Protein AF-Q5ZEM7-F1 (afdb_monomer_lite)

Sequence (93 aa):
MIELRRRIHEMRAAESGWEPPAEWAAWEKEWYGSYDADVCALVGAVQAFLMSSRPGVGVGIVAAVAVSVPTTAFVLVSGLLHASQSLLSNLQH

pLDDT: mean 79.34, std 9.27, range [51.81, 95.38]

Radius of gyration: 20.7 Å; chains: 1; bounding box: 39×43×49 Å

Foldseek 3Di:
DVVVVVVVVVVVCVVVVPDPPPPDDPVCRVCVVCVVVVVVVVVVVLVVCCVVDDVVVNVVVVVVVVVVVVVVVVVVVVVVVVVVVVVVVVVVD

Structure (mmCIF, N/CA/C/O backbone):
data_AF-Q5ZEM7-F1
#
_entry.id   AF-Q5ZEM7-F1
#
loop_
_atom_site.group_PDB
_atom_site.id
_atom_site.type_symbol
_atom_site.label_atom_id
_atom_site.label_alt_id
_atom_site.label_comp_id
_atom_site.label_asym_id
_atom_site.label_entity_id
_atom_site.label_seq_id
_atom_site.pdbx_PDB_ins_code
_atom_site.Cartn_x
_atom_site.Cartn_y
_atom_site.Cartn_z
_atom_site.occupancy
_atom_site.B_iso_or_equiv
_atom_site.auth_seq_id
_atom_site.auth_comp_id
_atom_site.auth_asym_id
_atom_site.auth_atom_id
_atom_site.pdbx_PDB_model_num
ATOM 1 N N . MET A 1 1 ? -13.520 8.639 14.223 1.00 57.78 1 MET A N 1
ATOM 2 C CA . MET A 1 1 ? -12.648 9.842 14.177 1.00 57.78 1 MET A CA 1
ATOM 3 C C . MET A 1 1 ? -12.009 10.073 12.801 1.00 57.78 1 MET A C 1
ATOM 5 O O . MET A 1 1 ? -11.676 11.215 12.516 1.00 57.78 1 MET A O 1
ATOM 9 N N . ILE A 1 2 ? -11.856 9.047 11.949 1.00 66.19 2 ILE A N 1
ATOM 10 C CA . ILE A 1 2 ? -11.272 9.172 10.597 1.00 66.19 2 ILE A CA 1
ATOM 11 C C . ILE A 1 2 ? -12.285 9.733 9.579 1.00 66.19 2 ILE A C 1
ATOM 13 O O . ILE A 1 2 ? -11.950 10.687 8.889 1.00 66.19 2 ILE A O 1
ATOM 17 N N . GLU A 1 3 ? -13.545 9.267 9.579 1.00 72.31 3 GLU A N 1
ATOM 18 C CA . GLU A 1 3 ? -14.624 9.786 8.706 1.00 72.31 3 GLU A CA 1
ATOM 19 C C . GLU A 1 3 ? -14.760 11.317 8.731 1.00 72.31 3 GLU A C 1
ATOM 21 O O . GLU A 1 3 ? -14.902 11.960 7.697 1.00 72.31 3 GLU A O 1
ATOM 26 N N . LEU A 1 4 ? -14.733 11.900 9.934 1.00 77.00 4 LEU A N 1
ATOM 27 C CA . LEU A 1 4 ? -14.884 13.341 10.139 1.00 77.00 4 LEU A CA 1
ATOM 28 C C . LEU A 1 4 ? -13.683 14.113 9.592 1.00 77.00 4 LEU A C 1
ATOM 30 O O . LEU A 1 4 ? -13.870 15.147 8.961 1.00 77.00 4 LEU A O 1
ATOM 34 N N . ARG A 1 5 ? -12.459 13.601 9.788 1.00 78.56 5 ARG A N 1
ATOM 35 C CA . ARG A 1 5 ? -11.261 14.215 9.198 1.00 78.56 5 ARG A CA 1
ATOM 36 C C . ARG A 1 5 ? -11.293 14.137 7.678 1.00 78.56 5 ARG A C 1
ATOM 38 O O . ARG A 1 5 ? -10.992 15.144 7.052 1.00 78.56 5 ARG A O 1
ATOM 45 N N . ARG A 1 6 ? -11.715 13.000 7.113 1.00 73.56 6 ARG A N 1
ATOM 46 C CA . ARG A 1 6 ? -11.887 12.828 5.666 1.00 73.56 6 ARG A CA 1
ATOM 47 C C . ARG A 1 6 ? -12.880 13.844 5.107 1.00 73.56 6 ARG A C 1
ATOM 49 O O . ARG A 1 6 ? -12.510 14.620 4.240 1.00 73.56 6 ARG A O 1
ATOM 56 N N . ARG A 1 7 ? -14.081 13.955 5.690 1.00 78.69 7 ARG A N 1
ATOM 57 C CA . ARG A 1 7 ? -15.093 14.924 5.228 1.00 78.69 7 ARG A CA 1
ATOM 58 C C . ARG A 1 7 ? -14.657 16.383 5.363 1.00 78.69 7 ARG A C 1
ATOM 60 O O . ARG A 1 7 ? -14.962 17.183 4.489 1.00 78.69 7 ARG A O 1
ATOM 67 N N . ILE A 1 8 ? -13.936 16.740 6.428 1.00 81.56 8 ILE A N 1
ATOM 68 C CA . ILE A 1 8 ? -13.371 18.092 6.577 1.00 81.56 8 ILE A CA 1
ATOM 69 C C . ILE A 1 8 ? -12.314 18.354 5.496 1.00 81.56 8 ILE A C 1
ATOM 71 O O . ILE A 1 8 ? -12.260 19.456 4.958 1.00 81.56 8 ILE A O 1
ATOM 75 N N . HIS A 1 9 ? -11.482 17.364 5.168 1.00 73.88 9 HIS A N 1
ATOM 76 C CA . HIS A 1 9 ? -10.469 17.491 4.124 1.00 73.88 9 HIS A CA 1
ATOM 77 C C . HIS A 1 9 ? -11.098 17.593 2.727 1.00 73.88 9 HIS A C 1
ATOM 79 O O . HIS A 1 9 ? -10.725 18.479 1.967 1.00 73.88 9 HIS A O 1
ATOM 85 N N . GLU A 1 10 ? -12.110 16.770 2.439 1.00 74.06 10 GLU A N 1
ATOM 86 C CA . GLU A 1 10 ? -12.911 16.812 1.208 1.00 74.06 10 GLU A CA 1
ATOM 87 C C . GLU A 1 10 ? -13.592 18.175 1.019 1.00 74.06 10 GLU A C 1
ATOM 89 O O . GLU A 1 10 ? -13.464 18.784 -0.040 1.00 74.06 10 GLU A O 1
ATOM 94 N N . MET A 1 11 ? -14.269 18.695 2.054 1.00 77.19 11 MET A N 1
ATOM 95 C CA . MET A 1 11 ? -14.913 20.016 2.000 1.00 77.19 11 MET A CA 1
ATOM 96 C C . MET A 1 11 ? -13.889 21.128 1.768 1.00 77.19 11 MET A C 1
ATOM 98 O O . MET A 1 11 ? -14.111 22.008 0.945 1.00 77.19 11 MET A O 1
ATOM 102 N N . ARG A 1 12 ? -12.737 21.063 2.442 1.00 73.88 12 ARG A N 1
ATOM 103 C CA . ARG A 1 12 ? -11.680 22.070 2.311 1.00 73.88 12 ARG A CA 1
ATOM 104 C C . ARG A 1 12 ? -11.006 22.034 0.939 1.00 73.88 12 ARG A C 1
ATOM 106 O O . ARG A 1 12 ? -10.676 23.093 0.420 1.00 73.88 12 ARG A O 1
ATOM 113 N N . ALA A 1 13 ? -10.824 20.848 0.358 1.00 71.19 13 ALA A N 1
ATOM 114 C CA . ALA A 1 13 ? -10.293 20.674 -0.992 1.00 71.19 13 ALA A CA 1
ATOM 115 C C . ALA A 1 13 ? -11.281 21.167 -2.065 1.00 71.19 13 ALA A C 1
ATOM 117 O O . ALA A 1 13 ? -10.865 21.804 -3.033 1.00 71.19 13 ALA A O 1
ATOM 118 N N . ALA A 1 14 ? -12.583 20.936 -1.862 1.00 70.94 14 ALA A N 1
ATOM 119 C CA . ALA A 1 14 ? -13.643 21.451 -2.727 1.00 70.94 14 ALA A CA 1
ATOM 120 C C . ALA A 1 14 ? -13.772 22.984 -2.650 1.00 70.94 14 ALA A C 1
ATOM 122 O O . ALA A 1 14 ? -13.968 23.634 -3.673 1.00 70.94 14 ALA A O 1
ATOM 123 N N . GLU A 1 15 ? -13.622 23.574 -1.459 1.00 70.56 15 GLU A N 1
ATOM 124 C CA . GLU A 1 15 ? -13.657 25.030 -1.256 1.00 70.56 15 GLU A CA 1
ATOM 125 C C . GLU A 1 15 ? -12.404 25.741 -1.778 1.00 70.56 15 GLU A C 1
ATOM 127 O O . GLU A 1 15 ? -12.505 26.843 -2.316 1.00 70.56 15 GLU A O 1
ATOM 132 N N .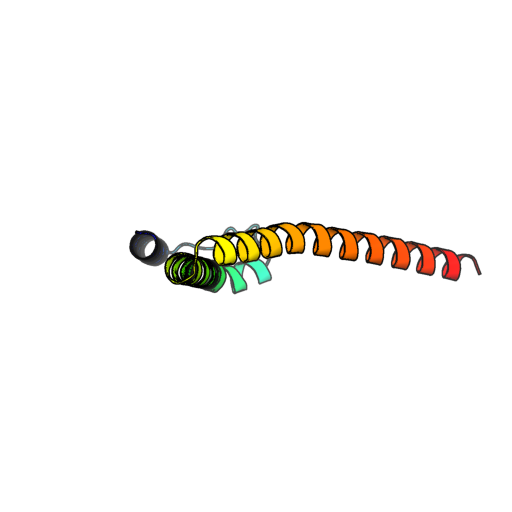 SER A 1 16 ? -11.219 25.138 -1.633 1.00 70.44 16 SER A N 1
ATOM 133 C CA . SER A 1 16 ? -9.964 25.755 -2.076 1.00 70.44 16 SER A CA 1
ATOM 134 C C . SER A 1 16 ? -9.688 25.588 -3.569 1.00 70.44 16 SER A C 1
ATOM 136 O O . SER A 1 16 ? -8.639 26.040 -4.019 1.00 70.44 16 SER A O 1
ATOM 138 N N . GLY A 1 17 ? -10.565 24.898 -4.311 1.00 62.41 17 GLY A N 1
ATOM 139 C CA . GLY A 1 17 ? -10.306 24.512 -5.697 1.00 62.41 17 GLY A CA 1
ATOM 140 C C . GLY A 1 17 ? -8.997 23.738 -5.809 1.00 62.41 17 GLY A C 1
ATOM 141 O O . GLY A 1 17 ? -8.134 24.116 -6.591 1.00 62.41 17 GLY A O 1
ATOM 142 N N . TRP A 1 18 ? -8.796 22.735 -4.946 1.00 65.19 18 TRP A N 1
ATOM 143 C CA . TRP A 1 18 ? -7.555 21.963 -4.929 1.00 65.19 18 TRP A CA 1
ATOM 144 C C . TRP A 1 18 ? -7.314 21.345 -6.312 1.00 65.19 18 TRP A C 1
ATOM 146 O O . TRP A 1 18 ? -8.029 20.438 -6.736 1.00 65.19 18 TRP A O 1
ATOM 156 N N . GLU A 1 19 ? -6.323 21.873 -7.024 1.00 65.06 19 GLU A N 1
ATOM 157 C CA . GLU A 1 19 ? -5.849 21.320 -8.285 1.00 65.06 19 GLU A CA 1
ATOM 158 C C . GLU A 1 19 ? -4.702 20.343 -7.992 1.00 65.06 19 GLU A C 1
ATOM 160 O O . GLU A 1 19 ? -3.788 20.681 -7.228 1.00 65.06 19 GLU A O 1
ATOM 165 N N . PRO A 1 20 ? -4.721 19.131 -8.578 1.00 69.38 20 PRO A N 1
ATOM 166 C CA . PRO A 1 20 ? -3.623 18.193 -8.433 1.00 69.38 20 PRO A CA 1
ATOM 167 C C . PRO A 1 20 ? -2.309 18.832 -8.907 1.00 69.38 20 PRO A C 1
ATOM 169 O O . PRO A 1 20 ? -2.310 19.482 -9.960 1.00 69.38 20 PRO A O 1
ATOM 172 N N . PRO A 1 21 ? -1.187 18.612 -8.197 1.00 76.00 21 PRO A N 1
ATOM 173 C CA . PRO A 1 21 ? 0.117 19.145 -8.575 1.00 76.00 21 PRO A CA 1
ATOM 174 C C . PRO A 1 21 ? 0.425 18.894 -10.056 1.00 76.00 21 PRO A C 1
ATOM 176 O O . PRO A 1 21 ? 0.138 17.821 -10.604 1.00 76.00 21 PRO A O 1
ATOM 179 N N . ALA A 1 22 ? 0.977 19.897 -10.740 1.00 74.31 22 ALA A N 1
ATOM 180 C CA . ALA A 1 22 ?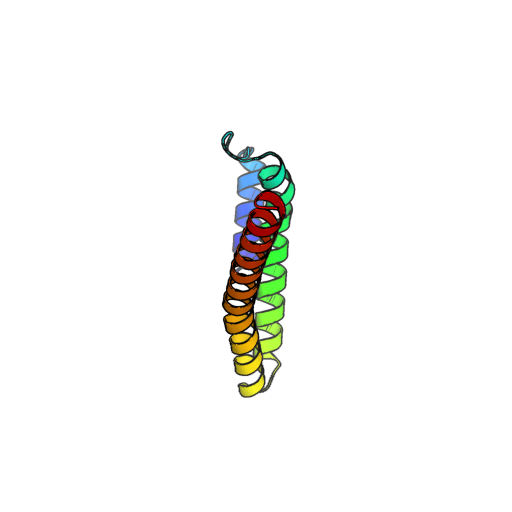 1.226 19.817 -12.177 1.00 74.31 22 ALA A CA 1
ATOM 181 C C . ALA A 1 22 ? 2.173 18.655 -12.520 1.00 74.31 22 ALA A C 1
ATOM 183 O O . ALA A 1 22 ? 1.994 18.026 -13.561 1.00 74.31 22 ALA A O 1
ATOM 184 N N . GLU A 1 23 ? 3.093 18.336 -11.608 1.00 82.75 23 GLU A N 1
ATOM 185 C CA . GLU A 1 23 ? 4.077 17.256 -11.701 1.00 82.75 23 GLU A CA 1
ATOM 186 C C . GLU A 1 23 ? 3.503 15.831 -11.672 1.00 82.75 23 GLU A C 1
ATOM 188 O O . GLU A 1 23 ? 4.226 14.893 -12.004 1.00 82.75 23 GLU A O 1
ATOM 193 N N . TRP A 1 24 ? 2.234 15.641 -11.299 1.00 82.50 24 TRP A N 1
ATOM 194 C CA . TRP A 1 24 ? 1.633 14.307 -11.260 1.00 82.50 24 TRP A CA 1
ATOM 195 C C . TRP A 1 24 ? 1.310 13.784 -12.654 1.00 82.50 24 TRP A C 1
ATOM 197 O O . TRP A 1 24 ? 0.826 14.514 -13.530 1.00 82.50 24 TRP A O 1
ATOM 207 N N . ALA A 1 25 ? 1.518 12.487 -12.845 1.00 81.56 25 ALA A N 1
ATOM 208 C CA . ALA A 1 25 ? 1.122 11.807 -14.062 1.00 81.56 25 ALA A CA 1
ATOM 209 C C . ALA A 1 25 ? -0.409 11.834 -14.220 1.00 81.56 25 ALA A C 1
ATOM 211 O O . ALA A 1 25 ? -1.156 11.849 -13.242 1.00 81.56 25 ALA A O 1
ATOM 212 N N . ALA A 1 26 ? -0.899 11.815 -15.463 1.00 83.56 26 ALA A N 1
ATOM 213 C CA . ALA A 1 26 ? -2.338 11.884 -15.744 1.00 83.56 26 ALA A CA 1
ATOM 214 C C . ALA A 1 26 ? -3.138 10.786 -15.017 1.00 83.56 26 ALA A C 1
ATOM 216 O O . ALA A 1 26 ? -4.224 11.051 -14.510 1.00 83.56 26 ALA A O 1
ATOM 217 N N . TRP A 1 27 ? -2.556 9.590 -14.894 1.00 82.81 27 TRP A N 1
ATOM 218 C CA . TRP A 1 27 ? -3.163 8.480 -14.166 1.00 82.81 27 TRP A CA 1
ATOM 219 C C . TRP A 1 27 ? -3.215 8.727 -12.648 1.00 82.81 27 TRP A C 1
ATOM 221 O O . TRP A 1 27 ? -4.197 8.370 -12.012 1.00 82.81 27 TRP A O 1
ATOM 231 N N . GLU A 1 28 ? -2.221 9.387 -12.046 1.00 79.94 28 GLU A N 1
ATOM 232 C CA . GLU A 1 28 ? -2.257 9.712 -10.609 1.00 79.94 28 GLU A CA 1
ATOM 233 C C . GLU A 1 28 ? -3.400 10.680 -10.303 1.00 79.94 28 GLU A C 1
ATOM 235 O O . GLU A 1 28 ? -4.114 10.515 -9.317 1.00 79.94 28 GLU A O 1
ATOM 240 N N . LYS A 1 29 ? -3.622 11.656 -11.190 1.00 80.94 29 LYS A N 1
ATOM 241 C CA . LYS A 1 29 ? -4.710 12.636 -11.065 1.00 80.94 29 LYS A CA 1
ATOM 242 C C . LYS A 1 29 ? -6.089 11.990 -11.198 1.00 80.94 29 LYS A C 1
ATOM 244 O O . LYS A 1 29 ? -7.008 12.386 -10.488 1.00 80.94 29 LYS A O 1
ATOM 249 N N . GLU A 1 30 ? -6.224 11.001 -12.078 1.00 80.62 30 GLU A N 1
ATOM 250 C CA . GLU A 1 30 ? -7.475 10.267 -12.296 1.00 80.62 30 GLU A CA 1
ATOM 251 C C . GLU A 1 30 ? -7.858 9.396 -11.087 1.00 80.62 30 GLU A C 1
ATOM 253 O O . GLU A 1 30 ? -9.026 9.345 -10.707 1.00 80.62 30 GLU A O 1
ATOM 258 N N . TRP A 1 31 ? -6.876 8.769 -10.434 1.00 70.88 31 TRP A N 1
ATOM 259 C CA . TRP A 1 31 ? -7.113 7.842 -9.321 1.00 70.88 31 TRP A CA 1
ATOM 260 C C . TRP A 1 31 ? -7.117 8.498 -7.935 1.00 70.88 31 TRP A C 1
ATOM 262 O O . TRP A 1 31 ? -7.663 7.929 -6.989 1.00 70.88 31 TRP A O 1
ATOM 272 N N . TYR A 1 32 ? -6.559 9.703 -7.790 1.00 74.38 32 TYR A N 1
ATOM 273 C CA . TYR A 1 32 ? -6.444 10.380 -6.494 1.00 74.38 32 TYR A CA 1
ATOM 274 C C . TYR A 1 32 ? -7.790 10.566 -5.776 1.00 74.38 32 TYR A C 1
ATOM 276 O O . TYR A 1 32 ? -7.873 10.394 -4.561 1.00 74.38 32 TYR A O 1
ATOM 284 N N . GLY A 1 33 ? -8.852 10.874 -6.527 1.00 75.19 33 GLY A N 1
ATOM 285 C CA . GLY A 1 33 ? -10.177 11.135 -5.963 1.00 75.19 33 GLY A CA 1
ATOM 286 C C . GLY A 1 33 ? -10.835 9.913 -5.315 1.00 75.19 33 GLY A C 1
ATOM 287 O O . GLY A 1 33 ? -11.556 10.069 -4.332 1.00 75.19 33 GLY A O 1
ATOM 288 N N . SER A 1 34 ? -10.584 8.702 -5.829 1.00 74.81 34 SER A N 1
ATOM 289 C CA . SER A 1 34 ? -11.135 7.469 -5.244 1.00 74.81 34 SER A CA 1
ATOM 290 C C . SER A 1 34 ? -10.190 6.834 -4.227 1.00 74.81 34 SER A C 1
ATOM 292 O O . SER A 1 34 ? -10.649 6.189 -3.287 1.00 74.81 34 SER A O 1
ATOM 294 N N . TYR A 1 35 ? -8.881 7.060 -4.370 1.00 77.12 35 TYR A N 1
ATOM 295 C CA . TYR A 1 35 ? -7.856 6.390 -3.576 1.00 77.12 35 TYR A CA 1
ATOM 296 C C . TYR A 1 35 ? -8.050 6.568 -2.066 1.00 77.12 35 TYR A C 1
ATOM 298 O O . TYR A 1 35 ? -8.016 5.590 -1.321 1.00 77.12 35 TYR A O 1
ATOM 306 N N . ASP A 1 36 ? -8.297 7.793 -1.597 1.00 73.69 36 ASP A N 1
ATOM 307 C CA . ASP A 1 36 ? -8.481 8.047 -0.161 1.00 73.69 36 ASP A CA 1
ATOM 308 C C . ASP A 1 36 ? -9.741 7.361 0.395 1.00 73.69 36 ASP A C 1
ATOM 310 O O . ASP A 1 36 ? -9.720 6.767 1.480 1.00 73.69 36 ASP A O 1
ATOM 314 N N . ALA A 1 37 ? -10.830 7.382 -0.379 1.00 77.06 37 ALA A N 1
ATOM 315 C CA . ALA A 1 37 ? -12.084 6.735 -0.018 1.00 77.06 37 ALA A CA 1
ATOM 316 C C . ALA A 1 37 ? -11.928 5.209 0.050 1.00 77.06 37 ALA A C 1
ATOM 318 O O . ALA A 1 37 ? -12.346 4.601 1.039 1.00 77.06 37 ALA A O 1
ATOM 319 N N . ASP A 1 38 ? -11.269 4.614 -0.945 1.00 80.06 38 ASP A N 1
ATOM 320 C CA . ASP A 1 38 ? -11.018 3.175 -1.037 1.00 80.06 38 ASP A CA 1
ATOM 321 C C . ASP A 1 38 ? -10.095 2.697 0.092 1.00 80.06 38 ASP A C 1
ATOM 323 O O . ASP A 1 38 ? -10.394 1.712 0.773 1.00 80.06 38 ASP A O 1
ATOM 327 N N . VAL A 1 39 ? -9.010 3.432 0.367 1.00 80.44 39 VAL A N 1
ATOM 328 C CA . VAL A 1 39 ? -8.081 3.129 1.466 1.00 80.44 39 VAL A CA 1
ATOM 329 C C . VAL A 1 39 ? -8.786 3.234 2.813 1.00 80.44 39 VAL A C 1
ATOM 331 O O . VAL A 1 39 ? -8.690 2.319 3.633 1.00 80.44 39 VAL A O 1
ATOM 334 N N . CYS A 1 40 ? -9.533 4.311 3.059 1.00 80.12 40 CYS A N 1
ATOM 335 C CA . CYS A 1 40 ? -10.263 4.453 4.313 1.00 80.12 40 CYS A CA 1
ATOM 336 C C . CYS A 1 40 ? -11.352 3.384 4.478 1.00 80.12 40 CYS A C 1
ATOM 338 O O . CYS A 1 40 ? -11.550 2.898 5.593 1.00 80.12 40 CYS A O 1
ATOM 340 N N . ALA A 1 41 ? -12.057 3.012 3.406 1.00 79.12 41 ALA A N 1
ATOM 341 C CA . ALA A 1 41 ? -13.059 1.951 3.440 1.00 79.12 41 ALA A CA 1
ATOM 342 C C . ALA A 1 41 ? -12.420 0.593 3.761 1.00 79.12 41 ALA A C 1
ATOM 344 O O . ALA A 1 41 ? -12.906 -0.126 4.636 1.00 79.12 41 ALA A O 1
ATOM 345 N N . LEU A 1 42 ? -11.290 0.276 3.123 1.00 80.25 42 LEU A N 1
ATOM 346 C CA . LEU A 1 42 ? -10.527 -0.942 3.379 1.00 80.25 42 LEU A CA 1
ATOM 347 C C . LEU A 1 42 ? -10.031 -0.996 4.830 1.00 80.25 42 LEU A C 1
ATOM 349 O O . LEU A 1 42 ? -10.238 -1.993 5.521 1.00 80.25 42 LEU A O 1
ATOM 353 N N . VAL A 1 43 ? -9.428 0.089 5.323 1.00 82.31 43 VAL A N 1
ATOM 354 C CA . VAL A 1 43 ? -8.949 0.190 6.711 1.00 82.31 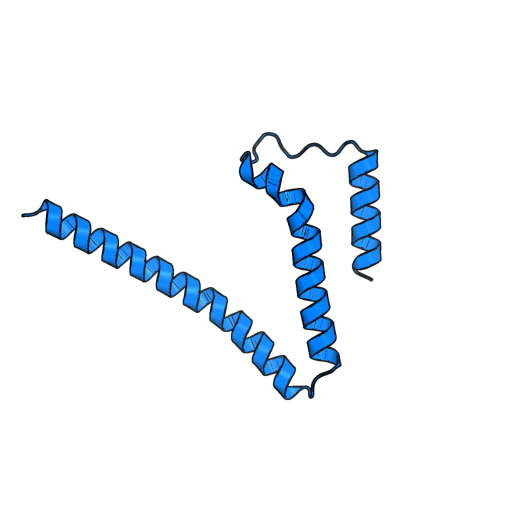43 VAL A CA 1
ATOM 355 C C . VAL A 1 43 ? -10.110 0.082 7.701 1.00 82.31 43 VAL A C 1
ATOM 357 O O . VAL A 1 43 ? -10.000 -0.634 8.697 1.00 82.31 43 VAL A O 1
ATOM 360 N N . GLY A 1 44 ? -11.242 0.732 7.421 1.00 79.81 44 GLY A N 1
ATOM 361 C CA . GLY A 1 44 ? -12.454 0.640 8.233 1.00 79.81 44 GLY A CA 1
ATOM 362 C C . GLY A 1 44 ? -13.008 -0.785 8.303 1.00 79.81 44 GLY A C 1
ATOM 363 O O . GLY A 1 44 ? -13.350 -1.257 9.388 1.00 79.81 44 GLY A O 1
ATOM 364 N N . ALA A 1 45 ? -13.026 -1.504 7.178 1.00 78.06 45 ALA A N 1
ATOM 365 C CA . ALA A 1 45 ? -13.437 -2.904 7.121 1.00 78.06 45 ALA A CA 1
ATOM 366 C C . ALA A 1 45 ? -12.493 -3.809 7.926 1.00 78.06 45 ALA A C 1
ATOM 368 O O . ALA A 1 45 ? -12.954 -4.626 8.724 1.00 78.06 45 ALA A O 1
ATOM 369 N N . VAL A 1 46 ? -11.177 -3.618 7.788 1.00 76.81 46 VAL A N 1
ATOM 370 C CA . VAL A 1 46 ? -10.162 -4.344 8.569 1.00 76.81 46 VAL A CA 1
ATOM 371 C C . VAL A 1 46 ? -10.333 -4.076 10.064 1.00 76.81 46 VAL A C 1
ATOM 373 O O . VAL A 1 46 ? -10.321 -5.010 10.865 1.00 76.81 46 VAL A O 1
ATOM 376 N N . GLN A 1 47 ? -10.559 -2.821 10.456 1.00 78.00 47 GLN A N 1
ATOM 377 C CA . GLN A 1 47 ? -10.776 -2.441 11.849 1.00 78.00 47 GLN A CA 1
ATOM 378 C C . GLN A 1 47 ? -12.065 -3.052 12.426 1.00 78.00 47 GLN A C 1
ATOM 380 O O . GLN A 1 47 ? -12.041 -3.599 13.530 1.00 78.00 47 GLN A O 1
ATOM 385 N N . ALA A 1 48 ? -13.180 -3.003 11.692 1.00 75.81 48 ALA A N 1
ATOM 386 C CA . ALA A 1 48 ? -14.445 -3.616 12.102 1.00 75.81 48 ALA A CA 1
ATOM 387 C C . ALA A 1 48 ? -14.334 -5.147 12.211 1.00 75.81 48 ALA A C 1
ATOM 389 O O . ALA A 1 48 ? -14.871 -5.760 13.138 1.00 75.81 48 ALA A O 1
ATOM 390 N N . PHE A 1 49 ? -13.584 -5.770 11.302 1.00 71.81 49 PHE A N 1
ATOM 391 C CA . PHE A 1 49 ? -13.291 -7.198 11.338 1.00 71.81 49 PH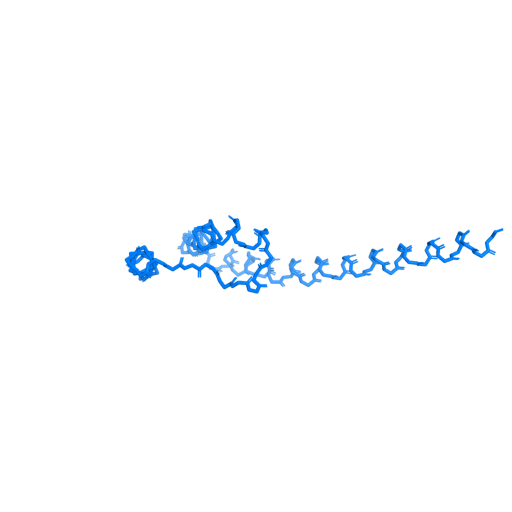E A CA 1
ATOM 392 C C . PHE A 1 49 ? -12.430 -7.577 12.556 1.00 71.81 49 PHE A C 1
ATOM 394 O O . PHE A 1 49 ? -12.736 -8.537 13.264 1.00 71.81 49 PHE A O 1
ATOM 401 N N . LEU A 1 50 ? -11.388 -6.795 12.847 1.00 69.25 50 LEU A N 1
ATOM 402 C CA . LEU A 1 50 ? -10.529 -6.966 14.024 1.00 69.25 50 LEU A CA 1
ATOM 403 C C . LEU A 1 50 ? -11.309 -6.846 15.337 1.00 69.25 50 LEU A C 1
ATOM 405 O O . LEU A 1 50 ? -11.064 -7.624 16.255 1.00 69.25 50 LEU A O 1
ATOM 409 N N . MET A 1 51 ? -12.249 -5.900 15.426 1.00 74.94 51 MET A N 1
ATOM 410 C CA . MET A 1 51 ? -13.073 -5.711 16.625 1.00 74.94 51 MET A CA 1
ATOM 411 C C . MET A 1 51 ? -14.160 -6.777 16.805 1.00 74.94 51 MET A C 1
ATOM 413 O O . MET A 1 51 ? -14.544 -7.057 17.937 1.00 74.94 51 MET A O 1
ATOM 417 N N . SER A 1 52 ? -14.664 -7.366 15.719 1.00 73.44 52 SER A N 1
ATOM 418 C CA . SER A 1 52 ? -15.701 -8.411 15.769 1.00 73.44 52 SER A CA 1
ATOM 419 C C . SER A 1 52 ? -15.140 -9.828 15.939 1.00 73.44 52 SER A C 1
ATOM 421 O O . SER A 1 52 ? -15.869 -10.741 16.330 1.00 73.44 52 SER A O 1
ATOM 423 N N . SER A 1 53 ? -13.846 -10.026 15.683 1.00 68.88 53 SER A N 1
ATOM 424 C CA . SER A 1 53 ? -13.191 -11.334 15.726 1.00 68.88 53 SER A CA 1
ATOM 425 C C . SER A 1 53 ? -12.508 -11.615 17.066 1.00 68.88 53 SER A C 1
ATOM 427 O O . SER A 1 53 ? -12.037 -10.714 17.756 1.00 68.88 53 SER A O 1
ATOM 429 N N . ARG A 1 54 ? -12.372 -12.901 17.430 1.00 72.94 54 ARG A N 1
ATOM 430 C CA . ARG A 1 54 ? -11.500 -13.307 18.550 1.00 72.94 54 ARG A CA 1
ATOM 431 C C . ARG A 1 54 ? -10.074 -12.802 18.263 1.00 72.94 54 ARG A C 1
ATOM 433 O O . ARG A 1 54 ? -9.608 -12.990 17.136 1.00 72.94 54 ARG A O 1
ATOM 440 N N . PRO A 1 55 ? -9.355 -12.238 19.250 1.00 63.53 55 PRO A N 1
ATOM 441 C CA . PRO A 1 55 ? -8.093 -11.516 19.041 1.00 63.53 55 PRO A CA 1
ATOM 442 C C . PRO A 1 55 ? -7.024 -12.289 18.244 1.00 63.53 55 PRO A C 1
ATOM 444 O O . PRO A 1 55 ? -6.224 -11.675 17.546 1.00 63.53 55 PRO A O 1
ATOM 447 N N . GLY A 1 56 ? -7.043 -13.628 18.260 1.00 64.75 56 GLY A N 1
ATOM 448 C CA . GLY A 1 56 ? -6.134 -14.460 17.458 1.00 64.75 56 GLY A CA 1
ATOM 449 C C . GLY A 1 56 ? -6.361 -14.417 15.937 1.00 64.75 56 GLY A C 1
ATOM 450 O O . GLY A 1 56 ? -5.397 -14.479 15.182 1.00 64.75 56 GLY A O 1
ATOM 451 N N . VAL A 1 57 ? -7.603 -14.265 15.463 1.00 68.25 57 VAL A N 1
ATOM 452 C CA . VAL A 1 57 ? -7.908 -14.203 14.015 1.00 68.25 57 VAL A CA 1
ATOM 453 C C . VAL A 1 57 ? -7.461 -12.865 13.430 1.00 68.25 57 VAL A C 1
ATOM 455 O O . VAL A 1 57 ? -6.919 -12.809 12.328 1.00 68.25 57 VAL A O 1
ATOM 458 N N . GLY A 1 58 ? -7.618 -11.795 14.211 1.00 69.81 58 GLY A N 1
ATOM 459 C CA . GLY A 1 58 ? -7.145 -10.463 13.863 1.00 69.81 58 GLY A CA 1
ATOM 460 C C . GLY A 1 58 ? -5.644 -10.410 13.583 1.00 69.81 58 GLY A C 1
ATOM 461 O O . GLY A 1 58 ? -5.218 -9.909 12.544 1.00 69.81 58 GLY A O 1
ATOM 462 N N . VAL A 1 59 ? -4.848 -10.999 14.478 1.00 75.25 59 VAL A N 1
ATOM 463 C CA . VAL A 1 59 ? -3.391 -11.110 14.310 1.00 75.25 59 VAL A CA 1
ATOM 464 C C . VAL A 1 59 ? -3.037 -11.913 13.055 1.00 75.25 59 VAL A C 1
ATOM 466 O O . VAL A 1 59 ? -2.126 -11.526 12.329 1.00 75.25 59 VAL A O 1
ATOM 469 N N . GLY A 1 60 ? -3.783 -12.982 12.760 1.00 79.06 60 GLY A N 1
ATOM 470 C CA . GLY A 1 60 ? -3.580 -13.792 11.556 1.00 79.06 60 GLY A CA 1
ATOM 471 C C . GLY A 1 60 ? -3.755 -13.003 10.256 1.00 79.06 60 GLY A C 1
ATOM 472 O O . GLY A 1 60 ? -2.918 -13.110 9.364 1.00 79.06 60 GLY A O 1
ATOM 473 N N . ILE A 1 61 ? -4.790 -12.165 10.156 1.00 78.31 61 ILE A N 1
ATOM 474 C CA . ILE A 1 61 ? -5.009 -11.331 8.962 1.00 78.31 61 ILE A CA 1
ATOM 475 C C . ILE A 1 61 ? -3.940 -10.250 8.836 1.00 78.31 61 ILE A C 1
ATOM 477 O O . ILE A 1 61 ? -3.405 -10.052 7.749 1.00 78.31 61 ILE A O 1
ATOM 481 N N . VAL A 1 62 ? -3.587 -9.582 9.936 1.00 79.56 62 VAL A N 1
ATOM 482 C CA . VAL A 1 62 ? -2.514 -8.577 9.920 1.00 79.56 62 VAL A CA 1
ATOM 483 C C . VAL A 1 62 ? -1.194 -9.209 9.481 1.00 79.56 62 VAL A C 1
ATOM 485 O O . VAL A 1 62 ? -0.503 -8.645 8.637 1.00 79.56 62 VAL A O 1
ATOM 488 N N . ALA A 1 63 ? -0.868 -10.402 9.984 1.00 83.00 63 ALA A N 1
ATOM 489 C CA . ALA A 1 63 ? 0.313 -11.146 9.562 1.00 83.00 63 ALA A CA 1
ATOM 490 C C . ALA A 1 63 ? 0.247 -11.541 8.078 1.00 83.00 63 ALA A C 1
ATOM 492 O O . ALA A 1 63 ? 1.231 -11.374 7.363 1.00 83.00 63 ALA A O 1
ATOM 493 N N . ALA A 1 64 ? -0.908 -12.004 7.590 1.00 83.25 64 ALA A N 1
ATOM 494 C CA . ALA A 1 64 ? -1.090 -12.353 6.183 1.00 83.25 64 ALA A CA 1
ATOM 495 C C . ALA A 1 64 ?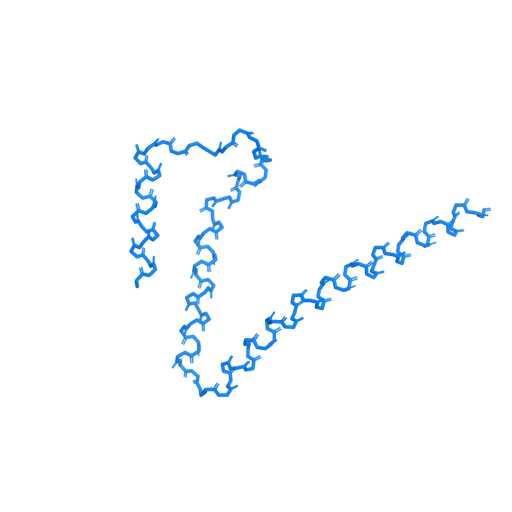 -0.885 -11.143 5.256 1.00 83.25 64 ALA A C 1
ATOM 497 O O . ALA A 1 64 ? -0.171 -11.258 4.263 1.00 83.25 64 ALA A O 1
ATOM 498 N N . VAL A 1 65 ? -1.436 -9.978 5.608 1.00 84.50 65 VAL A N 1
ATOM 499 C CA . VAL A 1 65 ? -1.242 -8.723 4.859 1.00 84.50 65 VAL A CA 1
ATOM 500 C C . VAL A 1 65 ? 0.212 -8.248 4.941 1.00 84.50 65 VAL A C 1
ATOM 502 O O . VAL A 1 65 ? 0.796 -7.827 3.944 1.00 84.50 65 VAL A O 1
ATOM 505 N N . ALA A 1 66 ? 0.836 -8.346 6.116 1.00 85.94 66 ALA A N 1
ATOM 506 C CA . ALA A 1 66 ? 2.231 -7.958 6.300 1.00 85.94 66 ALA A CA 1
ATOM 507 C C . ALA A 1 66 ? 3.197 -8.840 5.496 1.00 85.94 66 ALA A C 1
ATOM 509 O O . ALA A 1 66 ? 4.226 -8.348 5.045 1.00 85.94 66 ALA A O 1
ATOM 510 N N . VAL A 1 67 ? 2.871 -10.123 5.301 1.00 90.94 67 VAL A N 1
ATOM 511 C CA . VAL A 1 67 ? 3.665 -11.060 4.493 1.00 90.94 67 VAL A CA 1
ATOM 512 C C . VAL A 1 67 ? 3.332 -10.945 3.004 1.00 90.94 67 VAL A C 1
ATOM 514 O O . VAL A 1 67 ? 4.229 -11.072 2.174 1.00 90.94 67 VAL A O 1
ATOM 517 N N . SER A 1 68 ? 2.088 -10.632 2.627 1.00 90.62 68 SER A N 1
ATOM 518 C CA . SER A 1 68 ? 1.700 -10.555 1.213 1.00 90.62 68 SER A CA 1
ATOM 519 C C . SER A 1 68 ? 2.479 -9.488 0.446 1.00 90.62 68 SER A C 1
ATOM 521 O O . SER A 1 68 ? 2.864 -9.716 -0.700 1.00 90.62 68 SER A O 1
ATOM 523 N N . VAL A 1 69 ? 2.753 -8.338 1.068 1.00 86.44 69 VAL A N 1
ATOM 524 C CA . VAL A 1 69 ? 3.516 -7.241 0.448 1.00 86.44 69 VAL A CA 1
ATOM 525 C C . VAL A 1 69 ? 4.951 -7.665 0.074 1.00 86.44 69 VAL A C 1
ATOM 527 O O . VAL A 1 69 ? 5.285 -7.605 -1.113 1.00 86.44 69 VAL A O 1
ATOM 530 N N . PRO A 1 70 ? 5.803 -8.144 1.006 1.00 89.44 70 PRO A N 1
ATOM 531 C CA . PRO A 1 70 ? 7.153 -8.591 0.674 1.00 89.44 70 PRO A CA 1
ATOM 532 C C . PRO A 1 70 ? 7.158 -9.816 -0.246 1.00 89.44 70 PRO A C 1
ATOM 534 O O . PRO A 1 70 ? 8.015 -9.895 -1.124 1.00 89.44 70 PRO A O 1
ATOM 537 N N . THR A 1 71 ? 6.196 -10.741 -0.122 1.00 91.69 71 THR A N 1
ATOM 538 C CA . THR A 1 71 ? 6.091 -11.879 -1.050 1.00 91.69 71 THR A CA 1
ATOM 539 C C . THR A 1 71 ? 5.811 -11.416 -2.478 1.00 91.69 71 THR A C 1
ATOM 541 O O . THR A 1 71 ? 6.474 -11.876 -3.405 1.00 91.69 71 THR A O 1
ATOM 544 N N . THR A 1 72 ? 4.889 -10.471 -2.671 1.00 92.50 72 THR A N 1
ATOM 545 C CA . THR A 1 72 ? 4.564 -9.944 -4.007 1.00 92.50 72 THR A CA 1
ATOM 546 C C . THR A 1 72 ? 5.761 -9.211 -4.611 1.00 92.50 72 THR A C 1
ATOM 548 O O . THR A 1 72 ? 6.103 -9.446 -5.769 1.00 92.50 72 THR A O 1
ATOM 551 N N . ALA A 1 73 ? 6.454 -8.386 -3.819 1.00 91.88 73 ALA A N 1
ATOM 552 C CA . ALA A 1 73 ? 7.672 -7.708 -4.259 1.00 91.88 73 ALA A CA 1
ATOM 553 C C . ALA A 1 73 ? 8.766 -8.706 -4.677 1.00 91.88 73 ALA A C 1
ATOM 555 O O . ALA A 1 73 ? 9.365 -8.560 -5.742 1.00 91.88 73 ALA A O 1
ATOM 556 N N . PHE A 1 74 ? 8.986 -9.755 -3.879 1.00 94.88 74 PHE A N 1
ATOM 557 C CA . PHE A 1 74 ? 9.961 -10.799 -4.187 1.00 94.88 74 PHE A CA 1
ATOM 558 C C . PHE A 1 74 ? 9.627 -11.540 -5.487 1.00 94.88 74 PHE A C 1
ATOM 560 O O . PHE A 1 74 ? 10.507 -11.739 -6.327 1.00 94.88 74 PHE A O 1
ATOM 567 N N . VAL A 1 75 ? 8.359 -11.917 -5.680 1.00 95.38 75 VAL A N 1
ATOM 568 C CA . VAL A 1 75 ? 7.892 -12.594 -6.900 1.00 95.38 75 VAL A CA 1
ATOM 569 C C . VAL A 1 75 ? 8.068 -11.703 -8.128 1.00 95.38 75 VAL A C 1
ATO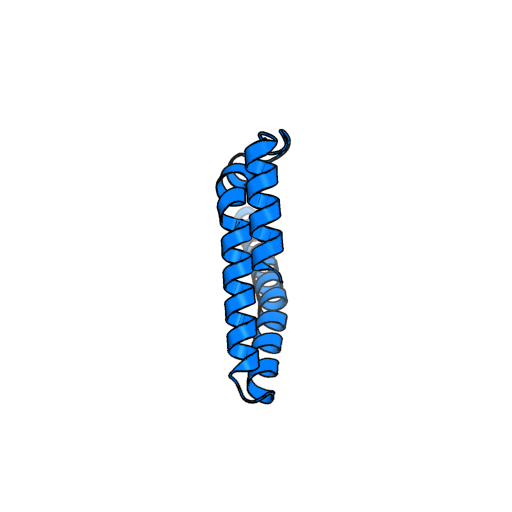M 571 O O . VAL A 1 75 ? 8.579 -12.177 -9.140 1.00 95.38 75 VAL A O 1
ATOM 574 N N . LEU A 1 76 ? 7.712 -10.418 -8.042 1.00 94.81 76 LEU A N 1
ATOM 575 C CA . LEU A 1 76 ? 7.878 -9.469 -9.147 1.00 94.81 76 LEU A CA 1
ATOM 576 C C . LEU A 1 76 ? 9.349 -9.308 -9.538 1.00 94.81 76 LEU A C 1
ATOM 578 O O . LEU A 1 76 ? 9.688 -9.451 -10.711 1.00 94.81 76 LEU A O 1
ATOM 582 N N . VAL A 1 77 ? 10.231 -9.067 -8.565 1.00 94.81 77 VAL A N 1
ATOM 583 C CA . VAL A 1 77 ? 11.674 -8.919 -8.819 1.00 94.81 77 VAL A CA 1
ATOM 584 C C . VAL A 1 77 ? 12.254 -10.200 -9.413 1.00 94.81 77 VAL A C 1
ATOM 586 O O . VAL A 1 77 ? 12.984 -10.146 -10.400 1.00 94.81 77 VAL A O 1
ATOM 589 N N . SER A 1 78 ? 11.888 -11.358 -8.863 1.00 92.88 78 SER A N 1
ATOM 590 C CA . SER A 1 78 ? 12.340 -12.654 -9.377 1.00 92.88 78 SER A CA 1
ATOM 591 C C . SER A 1 78 ? 11.861 -12.892 -10.807 1.00 92.88 78 SER A C 1
ATOM 593 O O . SER A 1 78 ? 12.636 -13.344 -11.645 1.00 92.88 78 SER A O 1
ATOM 595 N N . GLY A 1 79 ? 10.607 -12.545 -11.105 1.00 94.12 79 GLY A N 1
ATOM 596 C CA . GLY A 1 79 ? 10.030 -12.643 -12.442 1.00 94.12 79 GLY A CA 1
ATOM 597 C C . GLY A 1 79 ? 10.728 -11.732 -13.451 1.00 94.12 79 GLY A C 1
ATOM 598 O O . GLY A 1 79 ? 11.067 -12.186 -14.541 1.00 94.12 79 GLY A O 1
ATOM 599 N N . LEU A 1 80 ? 11.020 -10.483 -13.077 1.00 93.69 80 LEU A N 1
ATOM 600 C CA . LEU A 1 80 ? 11.780 -9.554 -13.919 1.00 93.69 80 LEU A CA 1
ATOM 601 C C . LEU A 1 80 ? 13.200 -10.060 -14.190 1.00 93.69 80 LEU A C 1
ATOM 603 O O . LEU A 1 80 ? 13.661 -10.005 -15.328 1.00 93.69 80 LEU A O 1
ATOM 607 N N . LEU A 1 81 ? 13.886 -10.582 -13.170 1.00 94.38 81 LEU A N 1
ATOM 608 C CA . LEU A 1 81 ? 15.224 -11.151 -13.329 1.00 94.38 81 LEU A CA 1
ATOM 609 C C . LEU A 1 81 ? 15.198 -12.349 -14.278 1.00 94.38 81 LEU A C 1
ATOM 611 O O . LEU A 1 81 ? 15.995 -12.402 -15.213 1.00 94.38 81 LEU A O 1
ATOM 615 N N . HIS A 1 82 ? 14.247 -13.264 -14.095 1.00 92.81 82 HIS A N 1
ATOM 616 C CA . HIS A 1 82 ? 14.104 -14.434 -14.957 1.00 92.81 82 HIS A CA 1
ATOM 617 C C . HIS A 1 82 ? 13.783 -14.037 -16.404 1.00 92.81 82 HIS A C 1
ATOM 619 O O . HIS A 1 82 ? 14.372 -14.580 -17.336 1.00 92.81 82 HIS A O 1
ATOM 625 N N . ALA A 1 83 ? 12.900 -13.052 -16.596 1.00 92.31 83 ALA A N 1
ATOM 626 C CA . ALA A 1 83 ? 12.577 -12.506 -17.911 1.00 92.31 83 ALA A CA 1
ATOM 627 C C . ALA A 1 83 ? 13.789 -11.827 -18.565 1.00 92.31 83 ALA A C 1
ATOM 629 O O . ALA A 1 83 ? 14.023 -11.983 -19.758 1.00 92.31 83 ALA A O 1
ATOM 630 N N . SER A 1 84 ? 14.603 -11.103 -17.794 1.00 91.62 84 SER A N 1
ATOM 631 C CA . SER A 1 84 ? 15.818 -10.481 -18.326 1.00 91.62 84 SER A CA 1
ATOM 632 C C . SER A 1 84 ? 16.849 -11.526 -18.763 1.00 91.62 84 SER A C 1
ATOM 634 O O . SER A 1 84 ? 17.437 -11.401 -19.834 1.00 91.62 84 SER A O 1
ATOM 636 N N . GLN A 1 85 ? 17.016 -12.601 -17.986 1.00 91.62 85 GLN A N 1
ATOM 637 C CA . GLN A 1 85 ? 17.915 -13.704 -18.325 1.00 91.62 85 GLN A CA 1
ATOM 638 C C . GLN A 1 85 ? 17.446 -14.472 -19.560 1.00 91.62 85 GLN A C 1
ATOM 640 O O . GLN A 1 85 ? 18.271 -14.797 -20.410 1.00 91.62 85 GLN A O 1
ATOM 645 N N . SER A 1 86 ? 16.142 -14.737 -19.688 1.00 89.31 86 SER A N 1
ATOM 646 C CA . SER A 1 86 ? 15.600 -15.418 -20.865 1.00 89.31 86 SER A CA 1
ATOM 647 C C . SER A 1 86 ? 15.720 -14.567 -22.129 1.00 89.31 86 SER A C 1
ATOM 649 O O . SER A 1 86 ? 16.004 -15.099 -23.199 1.00 89.31 86 SER A O 1
ATOM 651 N N . LEU A 1 87 ? 15.559 -13.247 -22.029 1.00 90.75 87 LEU A N 1
ATOM 652 C CA . LEU A 1 87 ? 15.782 -12.340 -23.154 1.00 90.75 87 LEU A CA 1
ATOM 653 C C . LEU A 1 87 ? 17.257 -12.304 -23.569 1.00 90.75 87 LEU A C 1
ATOM 655 O O . LEU A 1 87 ? 17.556 -12.384 -24.757 1.00 90.75 87 LEU A O 1
ATOM 659 N N . LEU A 1 88 ? 18.180 -12.233 -22.607 1.00 89.00 88 LEU A N 1
ATOM 660 C CA . LEU A 1 88 ? 19.617 -12.246 -22.889 1.00 89.00 88 LEU A CA 1
ATOM 661 C C . LEU A 1 88 ? 20.069 -13.564 -23.524 1.00 89.00 88 LEU A C 1
ATOM 663 O O . LEU A 1 88 ? 20.829 -13.535 -24.488 1.00 89.00 88 LEU A O 1
ATOM 667 N N . SER A 1 89 ? 19.575 -14.705 -23.040 1.00 88.12 89 SER A N 1
ATOM 668 C CA . SER A 1 89 ? 19.920 -16.006 -23.619 1.00 88.12 89 SER A CA 1
ATOM 669 C C . SER A 1 89 ? 19.345 -16.202 -25.023 1.00 88.12 89 SER A C 1
ATOM 671 O O . SER A 1 89 ? 20.007 -16.809 -25.859 1.00 88.12 89 SER A O 1
ATOM 673 N N . ASN A 1 90 ? 18.161 -15.651 -25.313 1.00 84.06 90 ASN A N 1
ATOM 674 C CA . ASN A 1 90 ? 17.591 -15.657 -26.665 1.00 84.06 90 ASN A CA 1
ATOM 675 C C . ASN A 1 90 ? 18.329 -14.721 -27.635 1.00 84.06 90 ASN A C 1
ATOM 677 O O . ASN A 1 90 ? 18.355 -14.999 -28.825 1.00 84.06 90 ASN A O 1
ATOM 681 N N . LEU A 1 91 ? 18.923 -13.623 -27.155 1.00 82.25 91 LEU A N 1
ATOM 682 C CA . LEU A 1 91 ? 19.697 -12.694 -27.992 1.00 82.25 91 LEU A CA 1
ATOM 683 C C . LEU A 1 91 ? 21.134 -13.164 -28.267 1.00 82.25 91 LEU A C 1
ATOM 685 O O . LEU A 1 91 ? 21.771 -12.659 -29.187 1.00 82.25 91 LEU A O 1
ATOM 689 N N . GLN A 1 92 ? 21.664 -14.087 -27.460 1.00 71.38 92 GLN A N 1
ATOM 690 C CA . GLN A 1 92 ? 22.989 -14.688 -27.658 1.00 71.38 92 GLN A CA 1
ATOM 691 C C . GLN A 1 92 ? 22.983 -15.882 -28.628 1.00 71.38 92 GLN A C 1
ATOM 693 O O . GLN A 1 92 ? 24.051 -16.447 -28.874 1.00 71.38 92 GLN A O 1
ATOM 698 N N . HIS A 1 93 ? 21.817 -16.264 -29.157 1.00 51.81 93 HIS A N 1
ATOM 699 C CA . HIS A 1 93 ? 21.636 -17.383 -30.078 1.00 51.81 93 HIS A CA 1
ATOM 700 C C . HIS A 1 93 ? 21.347 -16.913 -31.504 1.00 51.81 93 HIS A C 1
ATOM 702 O O . HIS A 1 93 ? 21.797 -17.630 -32.429 1.00 51.81 93 HIS A O 1
#

Secondary structure (DSSP, 8-state):
-HHHHHHHHHHHHHHTT-PPPTTS-HHHHHHHHHHHHHHHHHHHHHHHHHHHS-HHHHHHHHHHHHHHHHHHHHHHHHHHHHHHHHHHHHHT-

Organism: Oryza sativa subsp. japonica (NCBI:txid39947)